Protein AF-A0A7Z0PWE9-F1 (afdb_monomer)

Foldseek 3Di:
DDDDDDDPFPDADPVGHGHDDPCPVPDPPPPPPPPPPDDDDQDPPPVSVVVVVVVVVVVVVVVVVVVCVPPDDPDDPPPPDDD

pLDDT: mean 73.83, std 16.24, range [40.5, 97.88]

Radius of gyration: 31.04 Å; Cα contacts (8 Å, |Δi|>4): 21; chains: 1; bounding box: 67×52×69 Å

Mean predicted aligned error: 19.07 Å

Sequence (83 aa):
AERARKPSAGGVTTSGLPKRVPKANLVPGTAQQNQHTGGPQVSRAPDAVRGRLTNLRRGIAQGRQATSGQTGSFPNPTHQQER

Secondary structure (DSSP, 8-state):
---------S-B-TTSPBPPPTTTT--TT-S------SS------HHHHHHHHHHHHHHHHHHHHHHHTTS------------

Structure (mmCIF, N/CA/C/O backbone):
data_AF-A0A7Z0PWE9-F1
#
_entry.id   AF-A0A7Z0PWE9-F1
#
loop_
_atom_site.group_PDB
_atom_site.id
_atom_site.type_symbol
_atom_site.label_atom_id
_atom_site.label_alt_id
_atom_site.label_comp_id
_atom_site.label_asym_id
_atom_site.label_entity_id
_atom_site.label_seq_id
_atom_site.pdbx_PDB_ins_code
_atom_site.Cartn_x
_atom_site.Cartn_y
_atom_site.Cartn_z
_atom_site.occupancy
_atom_site.B_iso_or_equiv
_atom_site.auth_seq_id
_atom_site.auth_comp_id
_atom_site.auth_asym_id
_atom_site.auth_atom_id
_atom_site.pdbx_PDB_model_num
ATOM 1 N N . ALA A 1 1 ? 34.485 24.778 -28.766 1.00 40.50 1 ALA A N 1
ATOM 2 C CA . ALA A 1 1 ? 33.242 23.984 -28.695 1.00 40.50 1 ALA A CA 1
ATOM 3 C C . ALA A 1 1 ? 33.485 22.659 -29.401 1.00 40.50 1 ALA A C 1
ATOM 5 O O . ALA A 1 1 ? 33.467 22.588 -30.625 1.00 40.50 1 ALA A O 1
ATOM 6 N N . GLU A 1 2 ? 33.858 21.649 -28.625 1.00 45.12 2 GLU A N 1
ATOM 7 C CA . GLU A 1 2 ? 34.235 20.331 -29.125 1.00 45.12 2 GLU A CA 1
ATOM 8 C C . GLU A 1 2 ? 32.976 19.558 -29.535 1.00 45.12 2 GLU A C 1
ATOM 10 O O . GLU A 1 2 ? 31.957 19.571 -28.844 1.00 45.12 2 GLU A O 1
ATOM 15 N N . ARG A 1 3 ? 33.014 18.992 -30.740 1.00 45.00 3 ARG A N 1
ATOM 16 C CA . ARG A 1 3 ? 31.861 18.435 -31.450 1.00 45.00 3 ARG A CA 1
ATOM 17 C C . ARG A 1 3 ? 31.222 17.308 -30.641 1.00 45.00 3 ARG A C 1
ATOM 19 O O . ARG A 1 3 ? 31.872 16.309 -30.349 1.00 45.00 3 ARG A O 1
ATOM 26 N N . ALA A 1 4 ? 29.925 17.438 -30.360 1.00 50.81 4 ALA A N 1
ATOM 27 C CA . ALA A 1 4 ? 29.120 16.363 -29.798 1.00 50.81 4 ALA A CA 1
ATOM 28 C C . ALA A 1 4 ? 29.265 15.099 -30.663 1.00 50.81 4 ALA A C 1
ATOM 30 O O . ALA A 1 4 ? 28.883 15.065 -31.837 1.00 50.81 4 ALA A O 1
ATOM 31 N N . ARG A 1 5 ? 29.868 14.067 -30.068 1.00 53.16 5 ARG A N 1
ATOM 32 C CA . ARG A 1 5 ? 30.003 12.716 -30.611 1.00 53.16 5 ARG A CA 1
ATOM 33 C C . ARG A 1 5 ? 28.607 12.229 -30.998 1.00 53.16 5 ARG A C 1
ATOM 35 O O . ARG A 1 5 ? 27.759 12.051 -30.129 1.00 53.16 5 ARG A O 1
ATOM 42 N N . LYS A 1 6 ? 28.351 12.086 -32.302 1.00 52.19 6 LYS A N 1
ATOM 43 C CA . LYS A 1 6 ? 27.050 11.658 -32.837 1.00 52.19 6 LYS A CA 1
ATOM 44 C C . LYS A 1 6 ? 26.651 10.335 -32.160 1.00 52.19 6 LYS A C 1
ATOM 46 O O . LYS A 1 6 ? 27.372 9.354 -32.347 1.00 52.19 6 LYS A O 1
ATOM 51 N N . PRO A 1 7 ? 25.561 10.271 -31.373 1.00 55.47 7 PRO A N 1
ATOM 52 C CA . PRO A 1 7 ? 25.080 8.992 -30.868 1.00 55.47 7 PRO A CA 1
ATOM 53 C C . PRO A 1 7 ? 24.604 8.151 -32.059 1.00 55.47 7 PRO A C 1
ATOM 55 O O . PRO A 1 7 ? 24.017 8.690 -33.000 1.00 55.47 7 PRO A O 1
ATOM 58 N N . SER A 1 8 ? 24.869 6.842 -32.050 1.00 59.31 8 SER A N 1
ATOM 59 C CA . SER A 1 8 ? 24.405 5.917 -33.089 1.00 59.31 8 SER A CA 1
ATOM 60 C C . SER A 1 8 ? 22.871 5.872 -33.085 1.00 59.31 8 SER A C 1
ATOM 62 O O . SER A 1 8 ? 22.269 5.133 -32.310 1.00 59.31 8 SER A O 1
ATOM 64 N N . ALA A 1 9 ? 22.220 6.713 -33.886 1.00 60.59 9 ALA A N 1
ATOM 65 C CA . ALA A 1 9 ? 20.769 6.751 -33.995 1.00 60.59 9 ALA A CA 1
ATOM 66 C C . AL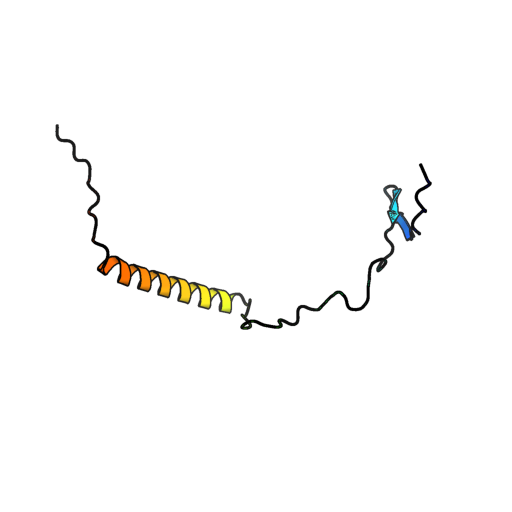A A 1 9 ? 20.297 5.579 -34.864 1.00 60.59 9 ALA A C 1
ATOM 68 O O . ALA A 1 9 ? 20.808 5.377 -35.963 1.00 60.59 9 ALA A O 1
ATOM 69 N N . GLY A 1 10 ? 19.299 4.822 -34.405 1.00 66.12 10 GLY A N 1
ATOM 70 C CA . GLY A 1 10 ? 18.674 3.730 -35.170 1.00 66.12 10 GLY A CA 1
ATOM 71 C C . GLY A 1 10 ? 17.778 4.224 -36.319 1.00 66.12 10 GLY A C 1
ATOM 72 O O . GLY A 1 10 ? 16.678 3.699 -36.508 1.00 66.12 10 GLY A O 1
ATOM 73 N N . GLY A 1 11 ? 18.199 5.284 -37.017 1.00 81.06 11 GLY A N 1
ATOM 74 C CA . GLY A 1 11 ? 17.432 6.066 -37.992 1.00 81.06 11 GLY A CA 1
ATOM 75 C C . GLY A 1 11 ? 16.828 7.356 -37.416 1.00 81.06 11 GLY A C 1
ATOM 76 O O . GLY A 1 11 ? 17.113 7.741 -36.283 1.00 81.06 11 GLY A O 1
ATOM 77 N N . VAL A 1 12 ? 15.972 8.019 -38.195 1.00 84.62 12 VAL A N 1
ATOM 78 C CA . VAL A 1 12 ? 15.189 9.206 -37.794 1.00 84.62 12 VAL A CA 1
ATOM 79 C C . VAL A 1 12 ? 13.691 8.884 -37.803 1.00 84.62 12 VAL A C 1
ATOM 81 O O . VAL A 1 12 ? 13.247 7.976 -38.504 1.00 84.62 12 VAL A O 1
ATOM 84 N N . THR A 1 13 ? 12.917 9.565 -36.960 1.00 80.44 13 THR A N 1
ATOM 85 C CA . THR A 1 13 ? 11.443 9.508 -36.966 1.00 80.44 13 THR A CA 1
ATOM 86 C C . THR A 1 13 ? 10.881 10.346 -38.119 1.00 80.44 13 THR A C 1
ATOM 88 O O . THR A 1 13 ? 11.604 11.140 -38.715 1.00 80.44 13 THR A O 1
ATOM 91 N N . THR A 1 14 ? 9.592 10.200 -38.438 1.00 84.62 14 THR A N 1
ATOM 92 C CA . THR A 1 14 ? 8.924 10.955 -39.519 1.00 84.62 14 THR A CA 1
ATOM 93 C C . THR A 1 14 ? 8.942 12.472 -39.312 1.00 84.62 14 THR A C 1
ATOM 95 O O . THR A 1 14 ? 8.877 13.217 -40.282 1.00 84.62 14 THR A O 1
ATOM 98 N N . SER A 1 15 ? 9.085 12.939 -38.070 1.00 85.94 15 SER A N 1
ATOM 99 C CA . SER A 1 15 ? 9.257 14.352 -37.712 1.00 85.94 15 SER A CA 1
ATOM 100 C C . SER A 1 15 ? 10.724 14.812 -37.682 1.00 85.94 15 SER A C 1
ATOM 102 O O . SER A 1 15 ? 11.007 15.934 -37.273 1.00 85.94 15 SER A O 1
ATOM 104 N N . GLY A 1 16 ? 11.672 13.957 -38.085 1.00 86.44 16 GLY A N 1
ATOM 105 C CA . GLY A 1 16 ? 13.099 14.283 -38.185 1.00 86.44 16 GLY A CA 1
ATOM 106 C C . GLY A 1 16 ? 13.910 14.107 -36.895 1.00 86.44 16 GLY A C 1
ATOM 107 O O . GLY A 1 16 ? 15.119 14.334 -36.900 1.00 86.44 16 GLY A O 1
ATOM 108 N N . L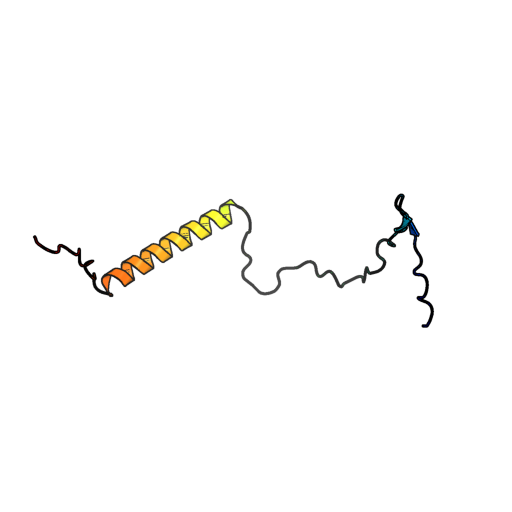EU A 1 17 ? 13.298 13.665 -35.789 1.00 85.38 17 LEU A N 1
ATOM 109 C CA . LEU A 1 17 ? 14.016 13.442 -34.527 1.00 85.38 17 LEU A CA 1
ATOM 110 C C . LEU A 1 17 ? 14.823 12.127 -34.557 1.00 85.38 17 LEU A C 1
ATOM 112 O O . LEU A 1 17 ? 14.302 11.124 -35.061 1.00 85.38 17 LEU A O 1
ATOM 116 N N . PRO A 1 18 ? 16.043 12.072 -33.981 1.00 83.44 18 PRO A N 1
ATOM 117 C CA . PRO A 1 18 ? 16.844 10.847 -33.912 1.00 83.44 18 PRO A CA 1
ATOM 118 C C . PRO A 1 18 ? 16.120 9.705 -33.187 1.00 83.44 18 PRO A C 1
ATOM 120 O O . PRO A 1 18 ? 15.610 9.878 -32.076 1.00 83.44 18 PRO A O 1
ATOM 123 N N . LYS A 1 19 ? 16.098 8.509 -33.784 1.00 80.50 19 LYS A N 1
ATOM 124 C CA . LYS A 1 19 ? 15.512 7.320 -33.153 1.00 80.50 19 LYS A CA 1
ATOM 125 C C . LYS A 1 19 ? 16.399 6.842 -32.011 1.00 80.50 19 LYS A C 1
ATOM 127 O O . LYS A 1 19 ? 17.603 6.638 -32.172 1.00 80.50 19 LYS A O 1
ATOM 132 N N . ARG A 1 20 ? 15.766 6.613 -30.860 1.00 85.19 20 ARG A N 1
ATOM 133 C CA . ARG A 1 20 ? 16.399 5.996 -29.691 1.00 85.19 20 ARG A CA 1
ATOM 134 C C . ARG A 1 20 ? 16.800 4.558 -30.020 1.00 85.19 20 ARG A C 1
ATOM 136 O O . ARG A 1 20 ? 16.057 3.849 -30.695 1.00 85.19 20 ARG A O 1
ATOM 143 N N . VAL A 1 21 ? 17.944 4.123 -29.503 1.00 77.81 21 VAL A N 1
ATOM 144 C CA . VAL A 1 21 ? 18.357 2.716 -29.546 1.00 77.81 21 VAL A CA 1
ATOM 145 C C . VAL A 1 21 ? 17.637 1.972 -28.412 1.00 77.81 21 VAL A C 1
ATOM 147 O O . VAL A 1 21 ? 17.797 2.352 -27.246 1.00 77.81 21 VAL A O 1
ATOM 150 N N . PRO A 1 22 ? 16.819 0.944 -28.706 1.00 79.75 22 PRO A N 1
ATOM 151 C CA . PRO A 1 22 ? 16.200 0.130 -27.667 1.00 79.75 22 PRO A CA 1
ATOM 152 C C . PRO A 1 22 ? 17.275 -0.488 -26.771 1.00 79.75 22 PRO A C 1
ATOM 154 O O . PRO A 1 22 ? 18.296 -0.951 -27.266 1.00 79.75 22 PRO A O 1
ATOM 157 N N . LYS A 1 23 ? 17.042 -0.512 -25.455 1.00 70.31 23 LYS A N 1
ATOM 158 C CA . LYS A 1 23 ? 17.966 -1.087 -24.458 1.00 70.31 23 LYS A CA 1
ATOM 159 C C . LYS A 1 23 ? 19.337 -0.396 -24.336 1.00 70.31 23 LYS A C 1
ATOM 161 O O . LYS A 1 23 ? 20.202 -0.935 -23.661 1.00 70.31 23 LYS A O 1
ATOM 166 N N . ALA A 1 24 ? 19.534 0.806 -24.886 1.00 74.00 24 ALA A N 1
ATOM 167 C CA . ALA A 1 24 ? 20.816 1.524 -24.783 1.00 74.00 24 ALA A CA 1
ATOM 168 C C . ALA A 1 24 ? 21.304 1.757 -23.340 1.00 74.00 24 ALA A C 1
ATOM 170 O O . ALA A 1 24 ? 22.502 1.762 -23.092 1.00 74.00 24 ALA A O 1
ATOM 171 N N . ASN A 1 25 ? 20.375 1.908 -22.394 1.00 74.88 25 ASN A N 1
ATOM 172 C CA . ASN A 1 25 ? 20.673 2.071 -20.968 1.00 74.88 25 ASN A CA 1
ATOM 173 C C . ASN A 1 25 ? 20.277 0.828 -20.152 1.00 74.88 25 ASN A C 1
ATOM 175 O O . ASN A 1 25 ? 20.096 0.920 -18.939 1.00 74.88 25 ASN A O 1
ATOM 179 N N . LEU A 1 26 ? 20.050 -0.317 -20.809 1.00 76.44 26 LEU A N 1
ATOM 180 C CA . LEU A 1 26 ? 19.705 -1.548 -20.109 1.00 76.44 26 LEU A CA 1
ATOM 181 C C . LEU A 1 26 ? 20.974 -2.109 -19.472 1.00 76.44 26 LEU A C 1
ATOM 183 O O . LEU A 1 26 ? 21.769 -2.764 -20.139 1.00 76.44 26 LEU A O 1
ATOM 187 N N . VAL A 1 27 ? 21.137 -1.860 -18.176 1.00 75.12 27 VAL A N 1
ATOM 188 C CA . VAL A 1 27 ? 22.120 -2.553 -17.344 1.00 75.12 27 VAL A CA 1
ATOM 189 C C . VAL A 1 27 ? 21.423 -3.786 -16.764 1.00 75.12 27 VAL A C 1
ATOM 191 O O . VAL A 1 27 ? 20.488 -3.631 -15.972 1.00 75.12 27 VAL A O 1
ATOM 194 N N . PRO A 1 28 ? 21.798 -5.014 -17.168 1.00 70.00 28 PRO A N 1
ATOM 195 C CA . PRO A 1 28 ? 21.259 -6.221 -16.554 1.00 70.00 28 PRO A CA 1
ATOM 196 C C . PRO A 1 28 ? 21.498 -6.174 -15.037 1.00 70.00 28 PRO A C 1
ATOM 198 O O . PRO A 1 28 ? 22.630 -6.001 -14.599 1.00 70.00 28 PRO A O 1
ATOM 201 N N . GLY A 1 29 ? 20.431 -6.281 -14.239 1.00 67.31 29 GLY A N 1
ATOM 202 C CA . GLY A 1 29 ? 20.517 -6.352 -12.773 1.00 67.31 29 GLY A CA 1
ATOM 203 C C . GLY A 1 29 ? 20.182 -5.079 -11.981 1.00 67.31 29 GLY A C 1
ATOM 204 O O . GLY A 1 29 ? 20.097 -5.166 -10.762 1.00 67.31 29 GLY A O 1
ATOM 205 N N . THR A 1 30 ? 19.930 -3.919 -12.604 1.00 58.97 30 THR A N 1
ATOM 206 C CA . THR A 1 30 ? 19.560 -2.686 -11.858 1.00 58.97 30 THR A CA 1
ATOM 207 C C . THR A 1 30 ? 18.057 -2.487 -11.674 1.00 58.97 30 THR A C 1
ATOM 209 O O . THR A 1 30 ? 17.631 -1.713 -10.819 1.00 58.97 30 THR A O 1
ATOM 212 N N . ALA A 1 31 ? 17.230 -3.215 -12.424 1.00 57.75 31 ALA A N 1
ATOM 213 C CA . ALA A 1 31 ? 15.819 -3.356 -12.103 1.00 57.75 31 ALA A CA 1
ATOM 214 C C . ALA A 1 31 ? 15.684 -4.446 -11.037 1.00 57.75 31 ALA A C 1
ATOM 216 O O . ALA A 1 31 ? 15.386 -5.598 -11.356 1.00 57.75 31 ALA A O 1
ATOM 217 N N . GLN A 1 32 ? 15.914 -4.098 -9.767 1.00 59.50 32 GLN A N 1
ATOM 218 C CA . GLN A 1 32 ? 15.378 -4.924 -8.693 1.00 59.50 32 GLN A CA 1
ATOM 219 C C . GLN A 1 32 ? 13.864 -4.961 -8.913 1.00 59.50 32 GLN A C 1
ATOM 221 O O . GLN A 1 32 ? 13.168 -3.964 -8.710 1.00 59.50 32 GLN A O 1
ATOM 226 N N . GLN A 1 33 ? 13.342 -6.107 -9.366 1.00 57.91 33 GLN A N 1
ATOM 227 C CA . GLN A 1 33 ? 11.960 -6.437 -9.057 1.00 57.91 33 GLN A CA 1
ATOM 228 C C . GLN A 1 33 ? 11.854 -6.210 -7.563 1.00 57.91 33 GLN A C 1
ATOM 230 O O . GLN A 1 33 ? 12.662 -6.756 -6.812 1.00 57.91 33 GLN A O 1
ATOM 235 N N . ASN A 1 34 ? 10.952 -5.321 -7.168 1.00 56.44 34 ASN A N 1
ATOM 236 C CA . ASN A 1 34 ? 10.714 -4.977 -5.782 1.00 56.44 34 ASN A CA 1
ATOM 237 C C . ASN A 1 34 ? 10.131 -6.236 -5.112 1.00 56.44 34 ASN A C 1
ATOM 239 O O . ASN A 1 34 ? 8.925 -6.367 -4.907 1.00 56.44 34 ASN A O 1
ATOM 243 N N . GLN A 1 35 ? 10.979 -7.240 -4.885 1.00 55.31 35 GLN A N 1
ATOM 244 C CA . GLN A 1 35 ? 10.746 -8.289 -3.925 1.00 55.31 35 GLN A CA 1
ATOM 245 C C . GLN A 1 35 ? 10.693 -7.525 -2.627 1.00 55.31 35 GLN A C 1
ATOM 247 O O . GLN A 1 35 ? 11.655 -6.871 -2.241 1.00 55.31 35 GLN A O 1
ATOM 252 N N . HIS A 1 36 ? 9.494 -7.467 -2.074 1.00 59.91 36 HIS A N 1
ATOM 253 C CA . HIS A 1 36 ? 9.161 -6.608 -0.968 1.00 59.91 36 HIS A CA 1
ATOM 254 C C . HIS A 1 36 ? 9.956 -7.061 0.267 1.00 59.91 36 HIS A C 1
ATOM 256 O O . HIS A 1 36 ? 9.485 -7.861 1.070 1.00 59.91 36 HIS A O 1
ATOM 262 N N . THR A 1 37 ? 11.189 -6.592 0.407 1.00 62.78 37 THR A N 1
ATOM 263 C CA . THR A 1 37 ? 12.093 -6.993 1.479 1.00 62.78 37 THR A CA 1
ATOM 264 C C . THR A 1 37 ? 12.043 -5.943 2.577 1.00 62.78 37 THR A C 1
ATOM 266 O O . THR A 1 37 ? 12.636 -4.875 2.445 1.00 62.78 37 THR A O 1
ATOM 269 N N . GLY A 1 38 ? 11.321 -6.260 3.658 1.00 64.75 38 GLY A N 1
ATOM 270 C CA . GLY A 1 38 ? 11.565 -5.657 4.974 1.00 64.75 38 GLY A CA 1
ATOM 271 C C . GLY A 1 38 ? 10.351 -5.187 5.781 1.00 64.75 38 GLY A C 1
ATOM 272 O O . GLY A 1 38 ? 10.540 -4.743 6.907 1.00 64.75 38 GLY A O 1
ATOM 273 N N . GLY A 1 39 ? 9.121 -5.269 5.260 1.00 69.56 39 GLY A N 1
ATOM 274 C CA . GLY A 1 39 ? 7.923 -4.801 5.976 1.00 69.56 39 GLY A CA 1
ATOM 275 C C . GL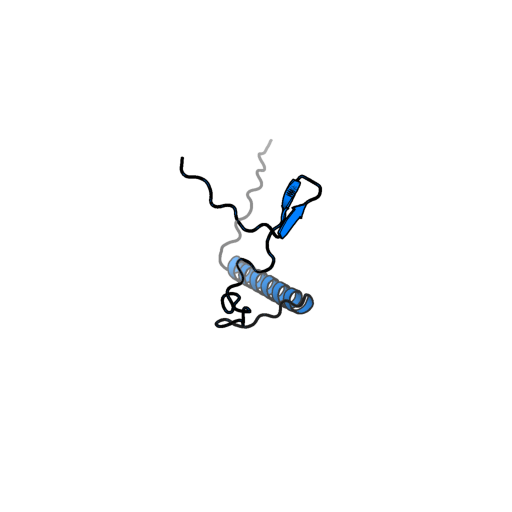Y A 1 39 ? 6.725 -5.747 5.856 1.00 69.56 39 GLY A C 1
ATOM 276 O O . GLY A 1 39 ? 6.682 -6.547 4.912 1.00 69.56 39 GLY A O 1
ATOM 277 N N . PRO A 1 40 ? 5.740 -5.664 6.778 1.00 76.06 40 PRO A N 1
ATOM 278 C CA . PRO A 1 40 ? 4.524 -6.466 6.710 1.00 76.06 40 PRO A CA 1
ATOM 279 C C . PRO A 1 40 ? 3.884 -6.338 5.329 1.00 76.06 40 PRO A C 1
ATOM 281 O O . PRO A 1 40 ? 3.559 -5.235 4.882 1.00 76.06 40 PRO A O 1
ATOM 284 N N . GLN A 1 41 ? 3.725 -7.467 4.641 1.00 76.44 41 GLN A N 1
ATOM 285 C CA . GLN A 1 41 ? 3.096 -7.483 3.330 1.00 76.44 41 GLN A CA 1
ATOM 286 C C . GLN A 1 41 ? 1.628 -7.122 3.481 1.00 76.44 41 GLN A C 1
ATOM 288 O O . GLN A 1 41 ? 0.854 -7.810 4.146 1.00 76.44 41 GLN A O 1
ATOM 293 N N . VAL A 1 42 ? 1.245 -6.007 2.870 1.00 81.44 42 VAL A N 1
ATOM 294 C CA . VAL A 1 42 ? -0.134 -5.548 2.875 1.00 81.44 42 VAL A CA 1
ATOM 295 C C . VAL A 1 42 ? -0.753 -5.802 1.514 1.00 81.44 42 VAL A C 1
ATOM 297 O O . VAL A 1 42 ? -0.271 -5.300 0.500 1.00 81.44 42 VAL A O 1
ATOM 300 N N . SER A 1 43 ? -1.837 -6.576 1.495 1.00 86.81 43 SER A N 1
ATOM 301 C CA . SER A 1 43 ? -2.616 -6.757 0.275 1.00 86.81 43 SER A CA 1
ATOM 302 C C . SER A 1 43 ? -3.140 -5.406 -0.216 1.00 86.81 43 SER A C 1
ATOM 304 O O . SER A 1 43 ? -3.672 -4.612 0.564 1.00 86.81 43 SER A O 1
ATOM 306 N N . ARG A 1 44 ? -2.977 -5.163 -1.519 1.00 87.62 44 ARG A N 1
ATOM 307 C CA . ARG A 1 44 ? -3.497 -3.984 -2.228 1.00 87.62 44 ARG A CA 1
ATOM 308 C C . ARG A 1 44 ? -4.801 -4.286 -2.971 1.00 87.62 44 ARG A C 1
ATOM 310 O O . ARG A 1 44 ? -5.270 -3.446 -3.732 1.00 87.62 44 ARG A O 1
ATOM 317 N N . ALA A 1 45 ? -5.374 -5.474 -2.766 1.00 95.00 45 ALA A N 1
ATOM 318 C CA . ALA A 1 45 ? -6.672 -5.821 -3.325 1.00 95.00 45 ALA A CA 1
ATOM 319 C C . ALA A 1 45 ? -7.753 -4.852 -2.796 1.00 95.00 45 ALA A C 1
ATOM 321 O O . ALA A 1 45 ? -7.722 -4.519 -1.604 1.00 95.00 45 ALA A O 1
ATOM 322 N N . PRO A 1 46 ? -8.714 -4.414 -3.631 1.00 93.75 46 PRO A N 1
ATOM 323 C CA . PRO A 1 46 ? -9.715 -3.416 -3.243 1.00 93.75 46 PRO A CA 1
ATOM 324 C C . PRO A 1 46 ? -10.471 -3.761 -1.951 1.00 93.75 46 PRO A C 1
ATOM 326 O O . PRO A 1 46 ? -10.598 -2.916 -1.062 1.00 93.75 46 PRO A O 1
ATOM 329 N N . ASP A 1 47 ? -10.907 -5.013 -1.801 1.00 95.88 47 ASP A N 1
ATOM 330 C CA . ASP A 1 47 ? -11.666 -5.464 -0.629 1.00 95.88 47 ASP A CA 1
ATOM 331 C C . ASP A 1 47 ? -10.825 -5.483 0.653 1.00 95.88 47 ASP A C 1
ATOM 333 O O . ASP A 1 47 ? -11.294 -5.077 1.720 1.00 95.88 47 ASP A O 1
ATOM 337 N N . ALA A 1 48 ? -9.548 -5.866 0.549 1.00 93.50 48 ALA A N 1
ATOM 338 C CA . ALA A 1 48 ? -8.620 -5.864 1.678 1.00 93.50 48 ALA A CA 1
ATOM 339 C C . ALA A 1 48 ? -8.344 -4.437 2.184 1.00 93.50 48 ALA A C 1
ATOM 341 O O . ALA A 1 48 ? -8.307 -4.190 3.395 1.00 93.50 48 ALA A O 1
ATOM 342 N N . VAL A 1 49 ? -8.201 -3.478 1.264 1.00 95.06 49 VAL A N 1
ATOM 343 C CA . VAL A 1 49 ? -8.024 -2.057 1.597 1.00 95.06 49 VAL A CA 1
ATOM 344 C C . VAL A 1 49 ? -9.289 -1.496 2.244 1.00 95.06 49 VAL A C 1
ATOM 346 O O . VAL A 1 49 ? -9.200 -0.847 3.290 1.00 95.06 49 VAL A O 1
ATOM 349 N N . ARG A 1 50 ? -10.469 -1.794 1.683 1.00 95.88 50 ARG A N 1
ATOM 350 C CA . ARG A 1 50 ? -11.763 -1.386 2.251 1.00 95.88 50 ARG A CA 1
ATOM 351 C C . ARG A 1 50 ? -11.917 -1.872 3.692 1.00 95.88 50 ARG A C 1
ATOM 353 O O . ARG A 1 50 ? -12.194 -1.062 4.573 1.00 95.88 50 ARG A O 1
ATOM 360 N N . GLY A 1 51 ? -11.691 -3.162 3.949 1.00 96.50 51 GLY A N 1
ATOM 361 C CA . GLY A 1 51 ? -11.789 -3.734 5.295 1.00 96.50 51 GLY A CA 1
ATOM 362 C C . GLY A 1 51 ? -10.855 -3.050 6.298 1.00 96.50 51 GLY A C 1
ATOM 363 O O . GLY A 1 51 ? -11.271 -2.691 7.403 1.00 96.50 51 GLY A O 1
ATOM 364 N N . ARG A 1 52 ? -9.604 -2.784 5.897 1.00 96.00 52 ARG A N 1
ATOM 365 C CA . ARG A 1 52 ? -8.632 -2.076 6.740 1.00 96.00 52 ARG A CA 1
ATOM 366 C C . ARG A 1 52 ? -9.072 -0.650 7.067 1.00 96.00 52 ARG A C 1
ATOM 368 O O . ARG A 1 52 ? -9.006 -0.260 8.231 1.00 96.00 52 ARG A O 1
ATOM 375 N N . LEU A 1 53 ? -9.513 0.120 6.071 1.00 96.75 53 LEU A N 1
ATOM 376 C CA . LEU A 1 53 ? -9.942 1.507 6.276 1.00 96.75 53 LEU A CA 1
ATOM 377 C C . LEU A 1 53 ? -11.176 1.596 7.180 1.00 96.75 53 LEU A C 1
ATOM 379 O O . LEU A 1 53 ? -11.231 2.467 8.048 1.00 96.75 53 LEU A O 1
ATOM 383 N N . THR A 1 54 ? -12.129 0.671 7.042 1.00 97.88 54 THR A N 1
ATOM 384 C CA . THR A 1 54 ? -13.297 0.589 7.932 1.00 97.88 54 THR A CA 1
ATOM 385 C C . THR A 1 54 ? -12.885 0.334 9.381 1.00 97.88 54 THR A C 1
ATOM 387 O O . THR A 1 54 ? -13.335 1.041 10.284 1.00 97.88 54 THR A O 1
ATOM 390 N N . ASN A 1 55 ? -11.990 -0.633 9.612 1.00 96.75 55 ASN A N 1
ATOM 391 C CA . ASN A 1 55 ? -11.478 -0.936 10.950 1.00 96.75 55 ASN A CA 1
ATOM 392 C C . ASN A 1 55 ? -10.721 0.255 11.557 1.00 96.75 55 ASN A C 1
ATOM 394 O O . ASN A 1 55 ? -10.951 0.589 12.719 1.00 96.75 55 ASN A O 1
ATOM 398 N N . LEU A 1 56 ? -9.881 0.930 10.764 1.00 97.31 56 LEU A N 1
ATOM 399 C CA . LEU A 1 56 ? -9.162 2.132 11.187 1.00 97.31 56 LEU A CA 1
ATOM 400 C C . LEU A 1 56 ? -10.131 3.253 11.585 1.00 97.31 56 LEU A C 1
ATOM 402 O O . LEU A 1 56 ? -10.000 3.822 12.666 1.00 97.31 56 LEU A O 1
ATOM 406 N N . ARG A 1 57 ? -11.138 3.543 10.749 1.00 97.19 57 ARG A N 1
ATOM 407 C CA . ARG A 1 57 ? -12.149 4.571 11.036 1.00 97.19 57 ARG A CA 1
ATOM 408 C C . ARG A 1 57 ? -12.905 4.271 12.326 1.00 97.19 57 ARG A C 1
ATOM 410 O O . ARG A 1 57 ? -13.086 5.175 13.138 1.00 97.19 57 ARG A O 1
ATOM 417 N N . ARG A 1 58 ? -13.331 3.018 12.521 1.00 97.06 58 ARG A N 1
ATOM 418 C CA . ARG A 1 58 ? -14.006 2.587 13.754 1.00 97.06 58 ARG A CA 1
ATOM 419 C C . ARG A 1 58 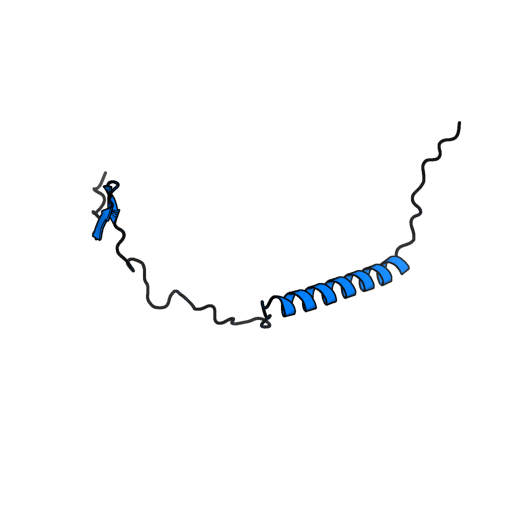? -13.108 2.793 14.974 1.00 97.06 58 ARG A C 1
ATOM 421 O O . ARG A 1 58 ? -13.565 3.383 15.945 1.00 97.06 58 ARG A O 1
ATOM 428 N N . GLY A 1 59 ? -11.844 2.373 14.905 1.00 96.81 59 GLY A N 1
ATOM 429 C CA . GLY A 1 59 ? -10.882 2.541 15.999 1.00 96.81 59 GLY A CA 1
ATOM 430 C C . GLY A 1 59 ? -10.611 4.010 16.339 1.00 96.81 59 GLY A C 1
ATOM 431 O O . GLY A 1 59 ? -10.613 4.376 17.509 1.00 96.81 59 GLY A O 1
ATOM 432 N N . ILE A 1 60 ? -10.469 4.879 15.332 1.00 96.12 60 ILE A N 1
ATOM 433 C CA . ILE A 1 60 ? -10.314 6.330 15.541 1.00 96.12 60 ILE A CA 1
ATOM 434 C C . ILE A 1 60 ? -11.560 6.922 16.200 1.00 96.12 60 ILE A C 1
ATOM 436 O O . ILE A 1 60 ? -11.438 7.722 17.123 1.00 96.12 60 ILE A O 1
ATOM 440 N N . ALA A 1 61 ? -12.756 6.548 15.737 1.00 93.88 61 ALA A N 1
ATOM 441 C CA . ALA A 1 61 ? -14.000 7.017 16.337 1.00 93.88 61 ALA A CA 1
ATOM 442 C C . ALA A 1 61 ? -14.090 6.594 17.809 1.00 93.88 61 ALA A C 1
ATOM 444 O O . ALA A 1 61 ? -14.350 7.439 18.658 1.00 93.88 61 ALA A O 1
ATOM 445 N N . GLN A 1 62 ? -13.794 5.329 18.121 1.00 94.12 62 GLN A N 1
ATOM 446 C CA . GLN A 1 62 ? -13.741 4.826 19.497 1.00 94.12 62 GLN A CA 1
ATOM 447 C C . GLN A 1 62 ? -12.715 5.583 20.347 1.00 94.12 62 GLN A C 1
ATOM 449 O O . GLN A 1 62 ? -13.050 6.030 21.438 1.00 94.12 62 GLN A O 1
ATOM 454 N N . GLY A 1 63 ? -11.503 5.802 19.829 1.00 93.75 63 GLY A N 1
ATOM 455 C CA . GLY A 1 63 ? -10.474 6.586 20.515 1.00 93.75 63 GLY A CA 1
ATOM 456 C C . GLY A 1 63 ? -10.919 8.023 20.796 1.00 93.75 63 GLY A C 1
ATOM 457 O O . GLY A 1 63 ? -10.741 8.515 21.904 1.00 93.75 63 GLY A O 1
ATOM 458 N N . ARG A 1 64 ? -11.584 8.679 19.835 1.00 89.12 64 ARG A N 1
ATOM 459 C CA . ARG A 1 64 ? -12.143 10.026 20.027 1.00 89.12 64 ARG A CA 1
ATOM 460 C C . ARG A 1 64 ? -13.250 10.059 21.070 1.00 89.12 64 ARG A C 1
ATOM 462 O O . ARG A 1 64 ? -13.257 10.991 21.856 1.00 89.12 64 ARG A O 1
ATOM 469 N N . GLN A 1 65 ? -14.145 9.070 21.083 1.00 85.50 65 GLN A N 1
ATOM 470 C CA . GLN A 1 65 ? -15.211 8.971 22.088 1.00 85.50 65 GLN A CA 1
ATOM 471 C C . GLN 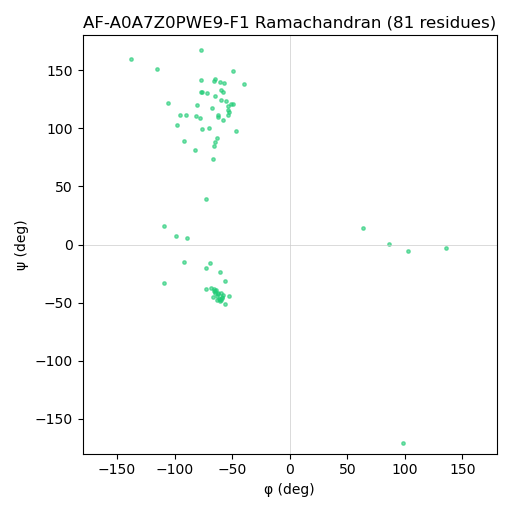A 1 65 ? -14.640 8.745 23.496 1.00 85.50 65 GLN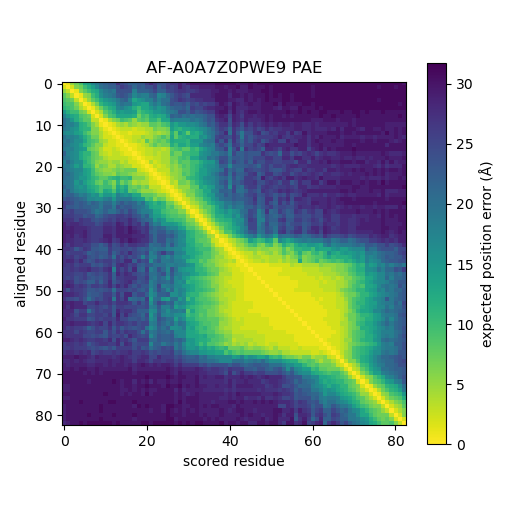 A C 1
ATOM 473 O O . GLN A 1 65 ? -15.089 9.363 24.458 1.00 85.50 65 GLN A O 1
ATOM 478 N N . ALA A 1 66 ? -13.603 7.909 23.615 1.00 80.38 66 ALA A N 1
ATOM 479 C CA . ALA A 1 66 ? -12.898 7.692 24.876 1.00 80.38 66 ALA A CA 1
ATOM 480 C C . ALA A 1 66 ? -12.163 8.959 25.358 1.00 80.38 66 ALA A C 1
ATOM 482 O O . ALA A 1 66 ? -12.185 9.268 26.545 1.00 80.38 66 ALA A O 1
ATOM 483 N N . THR A 1 67 ? -11.562 9.735 24.447 1.00 66.75 67 THR A N 1
ATOM 484 C CA . THR A 1 67 ? -10.936 11.029 24.772 1.00 66.75 67 THR A CA 1
ATOM 485 C C . THR A 1 67 ? -11.959 12.131 25.065 1.00 66.75 67 THR A C 1
ATOM 487 O O . THR A 1 67 ? -11.743 12.923 25.980 1.00 66.75 67 THR A O 1
ATOM 490 N N . SER A 1 68 ? -13.089 12.185 24.354 1.00 60.97 68 SER A N 1
ATOM 491 C CA . SER A 1 68 ? -14.138 13.191 24.581 1.00 60.97 68 SER A CA 1
ATOM 492 C C . SER A 1 68 ? -14.874 13.008 25.907 1.00 60.97 68 SER A C 1
ATOM 494 O O . SER A 1 68 ? -15.531 13.936 26.360 1.00 60.97 68 SER A O 1
ATOM 496 N N . GLY A 1 69 ? -14.754 11.839 26.545 1.00 58.69 69 GLY A N 1
ATOM 497 C CA . GLY A 1 69 ? -15.172 11.650 27.934 1.00 58.69 69 GLY A CA 1
ATOM 498 C C . GLY A 1 69 ? -14.251 12.326 28.963 1.00 58.69 69 GLY A C 1
ATOM 499 O O . GLY A 1 69 ? -14.696 12.575 30.077 1.00 58.69 69 GLY A O 1
ATOM 500 N N . GLN A 1 70 ? -12.997 12.645 28.605 1.00 56.12 70 GLN A N 1
ATOM 501 C CA . GLN A 1 70 ? -11.968 13.148 29.532 1.00 56.12 70 GLN A CA 1
ATOM 502 C C . GLN A 1 70 ? -11.625 14.636 29.331 1.00 56.12 70 GLN A C 1
ATOM 504 O O . GLN A 1 70 ? -11.316 15.329 30.298 1.00 56.12 70 GLN A O 1
ATOM 509 N N . THR A 1 71 ? -11.679 15.161 28.104 1.00 55.00 71 THR A N 1
ATOM 510 C CA . THR A 1 71 ? -11.562 16.608 27.849 1.00 55.00 71 THR A CA 1
ATOM 511 C C . THR A 1 71 ? -12.951 17.212 27.748 1.00 55.00 71 THR A C 1
ATOM 513 O O . THR A 1 71 ? -13.683 16.910 26.808 1.00 55.00 71 THR A O 1
ATOM 516 N N . GLY A 1 72 ? -13.286 18.029 28.748 1.00 53.09 72 GLY A N 1
ATOM 517 C CA . GLY A 1 72 ? -14.601 18.599 29.001 1.00 53.09 72 GLY A CA 1
ATOM 518 C C . GLY A 1 72 ? -15.361 19.059 27.762 1.00 53.09 72 GLY A C 1
ATOM 519 O O . GLY A 1 72 ? -14.825 19.704 26.864 1.00 53.09 72 GLY A O 1
ATOM 520 N N . SER A 1 73 ? -16.653 18.747 27.775 1.00 53.94 73 SER A N 1
ATOM 521 C CA . SER A 1 73 ? -17.683 19.457 27.030 1.00 53.94 73 SER A CA 1
ATOM 522 C C . SER A 1 73 ? -17.496 20.965 27.220 1.00 53.94 73 SER A C 1
ATOM 524 O O . SER A 1 73 ? -17.933 21.515 28.227 1.00 53.94 73 SER A O 1
ATOM 526 N N . PHE A 1 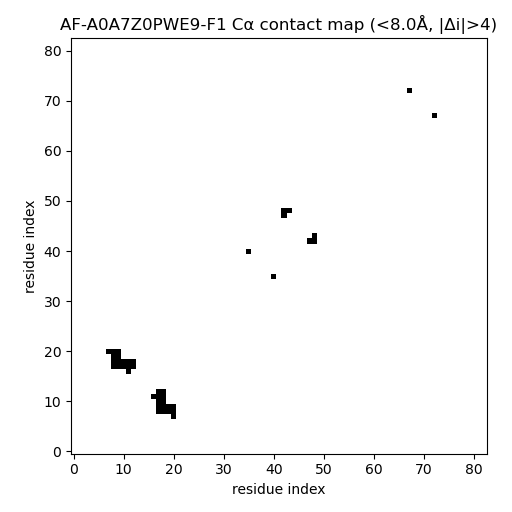74 ? -16.845 21.639 26.273 1.00 62.75 74 PHE A N 1
ATOM 527 C CA . PHE A 1 74 ? -16.914 23.090 26.164 1.00 62.75 74 PHE A CA 1
ATOM 528 C C . PHE A 1 74 ? -18.256 23.417 25.497 1.00 62.75 74 PHE A C 1
ATOM 530 O O . PHE A 1 74 ? -18.426 23.097 24.316 1.00 62.75 74 PHE A O 1
ATOM 537 N N . PRO A 1 75 ? -19.244 23.986 26.214 1.00 60.06 75 PRO A N 1
ATOM 538 C CA . PRO A 1 75 ? -20.462 24.443 25.566 1.00 60.06 75 PRO A CA 1
ATOM 539 C C . PRO A 1 75 ? -20.095 25.583 24.612 1.00 60.06 75 PRO A C 1
ATOM 541 O O . PRO A 1 75 ? -19.426 26.535 25.007 1.00 60.06 75 PRO A O 1
ATOM 544 N N . ASN A 1 76 ? -20.522 25.480 23.351 1.00 62.47 76 ASN A N 1
ATOM 545 C CA . ASN A 1 76 ? -20.495 26.608 22.422 1.00 62.47 76 ASN A CA 1
ATOM 546 C C . ASN A 1 76 ? -21.232 27.787 23.082 1.00 62.47 76 ASN A C 1
ATOM 548 O O . ASN A 1 76 ? -22.426 27.640 23.357 1.00 62.47 76 ASN A O 1
ATOM 552 N N . PRO A 1 77 ? -20.592 28.946 23.325 1.00 57.41 77 PRO A N 1
ATOM 553 C CA . PRO A 1 77 ? -21.327 30.130 23.723 1.00 57.41 77 PRO A CA 1
ATOM 554 C C . PRO A 1 77 ? -22.117 30.604 22.503 1.00 57.41 77 PRO A C 1
ATOM 556 O O . PRO A 1 77 ? -21.584 31.219 21.582 1.00 57.41 77 PRO A O 1
ATOM 559 N N . THR A 1 78 ? -23.405 30.276 22.458 1.00 63.19 78 THR A N 1
ATOM 560 C CA . THR A 1 78 ? -24.340 30.961 21.569 1.00 63.19 78 THR A CA 1
ATOM 561 C C . THR A 1 78 ? -24.373 32.423 21.992 1.00 63.19 78 THR A C 1
ATOM 563 O O . THR A 1 78 ? -24.850 32.740 23.080 1.00 63.19 78 THR A O 1
ATOM 566 N N . HIS A 1 79 ? -23.846 33.311 21.151 1.00 62.03 79 HIS A N 1
ATOM 567 C CA . HIS A 1 79 ? -24.001 34.752 21.308 1.00 62.03 79 HIS A CA 1
ATOM 568 C C . HIS A 1 79 ? -25.483 35.127 21.139 1.00 62.03 79 HIS A C 1
ATOM 570 O O . HIS A 1 79 ? -25.935 35.414 20.036 1.00 62.03 79 HIS A O 1
ATOM 576 N N . GLN A 1 80 ? -26.245 35.096 22.230 1.00 61.03 80 GLN A N 1
ATOM 577 C CA . GLN A 1 80 ? -27.523 35.795 22.351 1.00 61.03 80 GLN A CA 1
ATOM 578 C C . GLN A 1 80 ? -27.209 37.165 22.957 1.00 61.03 80 GLN A C 1
ATOM 580 O O . GLN A 1 80 ? -27.126 37.301 24.17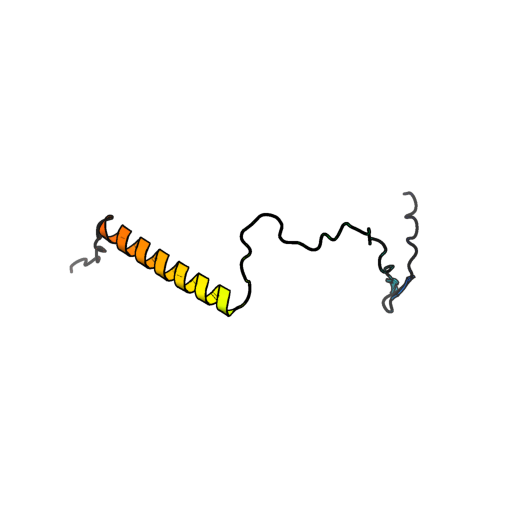3 1.00 61.03 80 GLN A O 1
ATOM 585 N N . GLN A 1 81 ? -26.931 38.159 22.109 1.00 62.34 81 GLN A N 1
ATOM 586 C CA . GLN A 1 81 ? -26.967 39.558 22.534 1.00 62.34 81 GLN A CA 1
ATOM 587 C C . GLN A 1 81 ? -28.427 40.004 22.503 1.00 62.34 81 GLN A C 1
ATOM 589 O O . GLN A 1 81 ? -29.051 40.064 21.444 1.00 62.34 81 GLN A O 1
ATOM 594 N N . GLU A 1 82 ? -28.945 40.223 23.706 1.00 60.69 82 GLU A N 1
ATOM 595 C CA . GLU A 1 82 ? -30.250 40.788 24.025 1.00 60.69 82 GLU A CA 1
ATOM 596 C C . GLU A 1 82 ? -30.520 42.093 23.254 1.00 60.69 82 GLU A C 1
ATOM 598 O O . GLU A 1 82 ? -29.606 42.868 22.957 1.00 60.69 82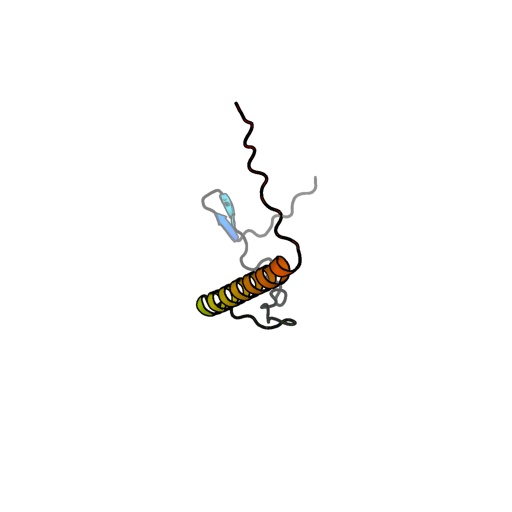 GLU A O 1
ATOM 603 N N . ARG A 1 83 ? -31.799 42.334 22.957 1.00 54.22 83 ARG A N 1
ATOM 604 C CA . ARG A 1 83 ? -32.353 43.650 22.634 1.00 54.22 83 ARG A CA 1
ATOM 605 C C . ARG A 1 83 ? -33.287 44.046 23.770 1.00 54.22 83 ARG A C 1
ATOM 607 O O . ARG A 1 83 ? -33.988 43.132 24.258 1.00 54.22 83 ARG A O 1
#

Solvent-accessible surface area (backbone atoms only — not comparable to full-atom values): 5734 Å² total; per-residue (Å²): 136,83,77,79,76,79,73,83,48,73,49,62,43,100,87,66,48,72,28,76,52,84,68,75,85,65,58,92,80,73,75,67,72,81,69,80,82,86,66,86,85,71,73,82,49,70,67,56,45,51,55,50,52,54,53,49,52,52,52,51,52,52,53,48,54,62,47,54,75,71,53,75,86,75,77,80,80,76,86,78,80,83,131